Protein AF-I1VFF0-F1 (afdb_monomer)

Solvent-accessible surface area (backbone atoms only — not comparable to full-atom values): 6992 Å² total; per-residue (Å²): 116,76,60,43,77,48,60,53,28,98,89,36,75,82,43,70,67,54,52,56,51,46,51,52,49,50,47,28,50,76,70,70,64,39,69,47,74,43,74,90,77,73,43,77,48,66,76,64,97,78,71,46,49,68,30,39,25,34,33,35,87,91,39,68,29,81,90,43,66,56,100,83,40,58,34,55,25,26,58,53,48,44,47,56,52,42,72,72,34,32,65,59,33,31,73,75,73,32,90,94,43,57,76,44,73,46,88,46,91,73,88,49,86,89,78,111

Secondary structure (DSSP, 8-state):
--EEEEESSTTS---HHHHHHHHHHHHHHHTT--EEEETTTTEEE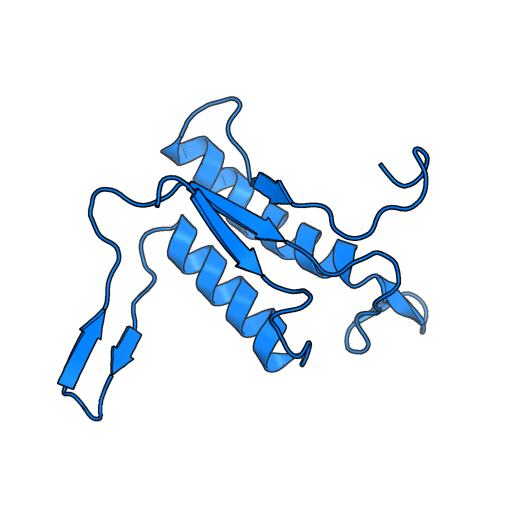E--SS-PEEEEEPPPTT-EEEEEEETTEEEEHHHHHHHHHHHHHHHHHHHHH-TT---EE------STT--

Organism: NCBI:txid349368

InterPro domains:
  IPR001465 Malate synthase, TIM barrel domain [PF01274] (53-116)
  IPR006252 Malate synthase A [PTHR42902] (1-116)
  IPR011076 Malate synthase superfamily [SSF51645] (1-116)
  IPR046363 Malate synthase, N-terminal and TIM-barrel domains [G3DSA:3.20.20.360] (1-116)

Mean predicted aligned error: 2.88 Å

Nearest PDB structures (foldseek):
  3cux-assembly1_A  TM=9.770E-01  e=4.104E-13  Bacillus anthracis
  3cv2-assembly1_A  TM=9.811E-01  e=1.922E-12  Escherichia coli
  6q1i-assembly1_A  TM=3.348E-01  e=6.753E-01  Clostridium longisporum
  7bxb-assembly1_B  TM=3.667E-01  e=3.382E+00  Collinsella aerofaciens

Structure (mmCIF, N/CA/C/O backbone):
data_AF-I1VFF0-F1
#
_entry.id   AF-I1VFF0-F1
#
loop_
_atom_site.group_PDB
_atom_site.id
_atom_site.type_symbol
_atom_site.label_atom_id
_atom_site.label_alt_id
_atom_site.label_comp_id
_atom_site.label_asym_id
_atom_site.label_entity_id
_atom_site.label_seq_id
_atom_site.pdbx_PDB_ins_code
_atom_site.Cartn_x
_atom_site.Cartn_y
_atom_site.Cartn_z
_atom_site.occupancy
_atom_site.B_iso_or_equiv
_atom_site.auth_seq_id
_atom_site.auth_comp_id
_atom_site.auth_asym_id
_atom_site.auth_atom_id
_atom_site.pdbx_PDB_model_num
ATOM 1 N N . ALA A 1 1 ? -7.340 14.736 9.958 1.00 80.69 1 ALA A N 1
ATOM 2 C CA . ALA A 1 1 ? -7.560 14.958 8.512 1.00 80.69 1 ALA A CA 1
ATOM 3 C C . ALA A 1 1 ? -8.841 14.251 8.079 1.00 80.69 1 ALA A C 1
ATOM 5 O O . ALA A 1 1 ? -9.284 13.360 8.795 1.00 80.69 1 ALA A O 1
ATOM 6 N N . LYS A 1 2 ? -9.450 14.638 6.951 1.00 91.44 2 LYS A N 1
ATOM 7 C CA . LYS A 1 2 ? -10.578 13.882 6.369 1.00 91.44 2 LYS A CA 1
ATOM 8 C C . LYS A 1 2 ? -10.110 12.640 5.608 1.00 91.44 2 LYS A C 1
ATOM 10 O O . LYS A 1 2 ? -10.846 11.667 5.507 1.00 91.44 2 LYS A O 1
ATOM 15 N N . VAL A 1 3 ? -8.890 12.700 5.090 1.00 93.31 3 VAL A N 1
ATOM 16 C CA . VAL A 1 3 ? -8.342 11.775 4.103 1.00 93.31 3 VAL A CA 1
ATOM 17 C C . VAL A 1 3 ? -6.847 11.573 4.435 1.00 93.31 3 VAL A C 1
ATOM 19 O O . VAL A 1 3 ? -6.202 12.520 4.894 1.00 93.31 3 VAL A O 1
ATOM 22 N N . PHE A 1 4 ? -6.323 10.350 4.304 1.00 96.25 4 PHE A N 1
ATOM 23 C CA . PHE A 1 4 ? -4.923 9.978 4.571 1.00 96.25 4 PHE A CA 1
ATOM 24 C C . PHE A 1 4 ? -4.318 9.221 3.384 1.00 96.25 4 PHE A C 1
ATOM 26 O O . PHE A 1 4 ? -4.812 8.154 3.021 1.00 96.25 4 PHE A O 1
ATOM 33 N N . MET A 1 5 ? -3.268 9.796 2.785 1.00 97.31 5 MET A N 1
ATOM 34 C CA . MET A 1 5 ? -2.579 9.207 1.639 1.00 97.31 5 MET A CA 1
ATOM 35 C C . MET A 1 5 ? -1.483 8.292 2.158 1.00 97.31 5 MET A C 1
ATOM 37 O O . MET A 1 5 ? -0.489 8.775 2.701 1.00 97.31 5 MET A O 1
ATOM 41 N N . ALA A 1 6 ? -1.662 6.988 2.001 1.00 98.00 6 ALA A N 1
ATOM 42 C CA . ALA A 1 6 ? -0.564 6.057 2.181 1.00 98.00 6 ALA A CA 1
ATOM 43 C C . ALA A 1 6 ? 0.293 6.052 0.919 1.00 98.00 6 ALA A C 1
ATOM 45 O O . ALA A 1 6 ? -0.230 5.915 -0.186 1.00 98.00 6 ALA A O 1
ATOM 46 N N . ASP A 1 7 ? 1.596 6.228 1.090 1.00 98.50 7 ASP A N 1
ATOM 47 C CA . ASP A 1 7 ? 2.486 6.557 -0.010 1.00 98.50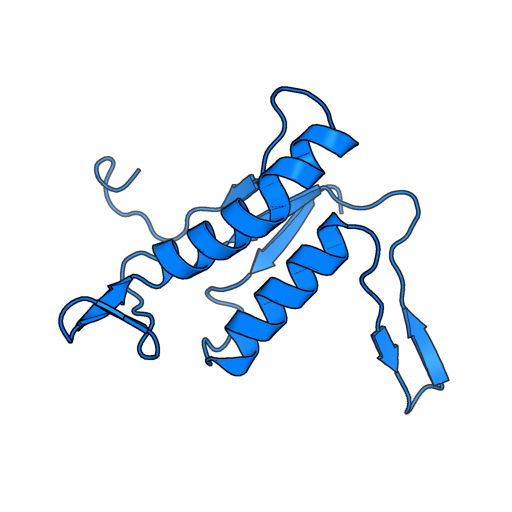 7 ASP A CA 1
ATOM 48 C C . ASP A 1 7 ? 3.530 5.466 -0.246 1.00 98.50 7 ASP A C 1
ATOM 50 O O . ASP A 1 7 ? 4.349 5.188 0.631 1.00 98.50 7 ASP A O 1
ATOM 54 N N . PHE A 1 8 ? 3.497 4.867 -1.435 1.00 98.62 8 PHE A N 1
ATOM 55 C CA . PHE A 1 8 ? 4.544 3.975 -1.938 1.00 98.62 8 PHE A CA 1
ATOM 56 C C . PHE A 1 8 ? 5.528 4.693 -2.872 1.00 98.62 8 PHE A C 1
ATOM 58 O O . PHE A 1 8 ? 6.402 4.051 -3.450 1.00 98.62 8 PHE A O 1
ATOM 65 N N . GLU A 1 9 ? 5.385 6.009 -3.027 1.00 98.06 9 GLU A N 1
ATOM 66 C CA . GLU A 1 9 ? 6.062 6.807 -4.041 1.00 98.06 9 GLU A CA 1
ATOM 67 C C . GLU A 1 9 ? 7.076 7.784 -3.412 1.00 98.06 9 GLU A C 1
ATOM 69 O O . GLU A 1 9 ? 7.965 7.325 -2.701 1.00 98.06 9 GLU A O 1
ATOM 74 N N . ASP A 1 10 ? 6.998 9.102 -3.644 1.00 97.31 10 ASP A N 1
ATOM 75 C CA . ASP A 1 10 ? 8.072 10.046 -3.281 1.00 97.31 10 ASP A CA 1
ATOM 76 C C . ASP A 1 10 ? 8.467 10.052 -1.787 1.00 97.31 10 ASP A C 1
ATOM 78 O O . ASP A 1 10 ? 9.601 10.404 -1.461 1.00 97.31 10 ASP A O 1
ATOM 82 N N . ALA A 1 11 ? 7.570 9.695 -0.857 1.00 96.69 11 ALA A N 1
ATOM 83 C CA . ALA A 1 11 ? 7.885 9.657 0.576 1.00 96.69 11 ALA A CA 1
ATOM 84 C C . ALA A 1 11 ? 8.422 8.297 1.064 1.00 96.69 11 ALA A C 1
ATOM 86 O O . ALA A 1 11 ? 8.667 8.137 2.265 1.00 96.69 11 ALA A O 1
ATOM 87 N N . LEU A 1 12 ? 8.610 7.320 0.171 1.00 97.56 12 LEU A N 1
ATOM 88 C CA . LEU A 1 12 ? 9.068 5.976 0.508 1.00 97.56 12 LEU A CA 1
ATOM 89 C C . LEU A 1 12 ? 10.323 5.604 -0.288 1.00 97.56 12 LEU A C 1
ATOM 91 O O . LEU A 1 12 ? 10.352 5.661 -1.510 1.00 97.56 12 LEU A O 1
ATOM 95 N N . SER A 1 13 ? 11.358 5.111 0.400 1.00 97.62 13 SER A N 1
ATOM 96 C CA . SER A 1 13 ? 12.422 4.372 -0.290 1.00 97.62 13 SER A CA 1
ATOM 97 C C . SER A 1 13 ? 11.883 2.989 -0.694 1.00 97.62 13 SER A C 1
ATOM 99 O O . SER A 1 13 ? 11.520 2.221 0.210 1.00 97.62 13 SER A O 1
ATOM 101 N N . PRO A 1 14 ? 11.830 2.6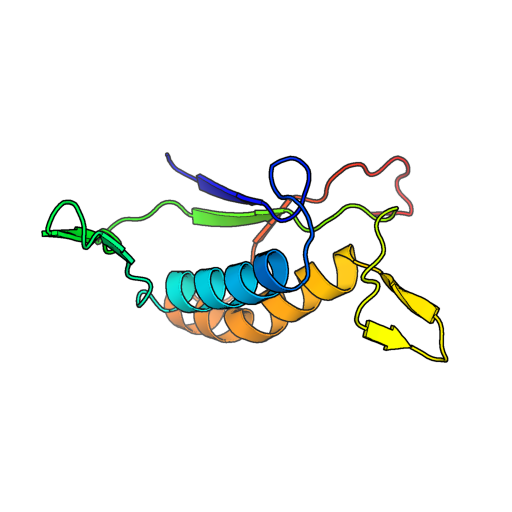46 -1.999 1.00 96.81 14 PRO A N 1
ATOM 102 C CA . PRO A 1 14 ? 11.110 1.477 -2.508 1.00 96.81 14 PRO A CA 1
ATOM 103 C C . PRO A 1 14 ? 11.932 0.187 -2.369 1.00 96.81 14 PRO A C 1
ATOM 105 O O . PRO A 1 14 ? 12.174 -0.540 -3.329 1.00 96.81 14 PRO A O 1
ATOM 108 N N . THR A 1 15 ? 12.400 -0.100 -1.156 1.00 98.38 15 THR A N 1
ATOM 109 C CA . THR A 1 15 ? 12.985 -1.404 -0.837 1.00 98.38 15 THR A CA 1
ATOM 110 C C . THR A 1 15 ? 11.880 -2.454 -0.751 1.00 98.38 15 THR A C 1
ATOM 112 O O . THR A 1 15 ? 10.755 -2.143 -0.352 1.00 98.38 15 THR A O 1
ATOM 115 N N . TRP A 1 16 ? 12.207 -3.713 -1.062 1.00 98.12 16 TRP A N 1
ATOM 116 C CA . TRP A 1 16 ? 11.257 -4.828 -0.967 1.00 98.12 16 TRP A CA 1
ATOM 117 C C . TRP A 1 16 ? 10.555 -4.884 0.394 1.00 98.12 16 TRP A C 1
ATOM 119 O O . TRP A 1 16 ? 9.331 -4.944 0.475 1.00 98.12 16 TRP A O 1
ATOM 129 N N . GLU A 1 17 ? 11.339 -4.787 1.469 1.00 98.50 17 GLU A N 1
ATOM 130 C CA . GLU A 1 17 ? 10.842 -4.810 2.845 1.00 98.50 17 GLU A CA 1
ATOM 131 C C . GLU A 1 17 ? 9.855 -3.671 3.114 1.00 98.50 17 GLU A C 1
ATOM 133 O O . GLU A 1 17 ? 8.796 -3.889 3.699 1.00 98.50 17 GLU A O 1
ATOM 138 N N . ASN A 1 18 ? 10.165 -2.450 2.671 1.00 98.44 18 ASN A N 1
ATOM 139 C CA . ASN A 1 18 ? 9.279 -1.310 2.880 1.00 98.44 18 ASN A CA 1
ATOM 140 C C . ASN A 1 18 ? 7.958 -1.468 2.125 1.00 98.44 18 ASN A C 1
ATOM 142 O O . ASN A 1 18 ? 6.899 -1.199 2.695 1.00 98.44 18 ASN A O 1
ATOM 146 N N . LEU A 1 19 ? 8.019 -1.925 0.874 1.00 98.56 19 LEU A N 1
ATOM 147 C CA . LEU A 1 19 ? 6.846 -2.127 0.029 1.00 98.56 19 LEU A CA 1
ATOM 148 C C . LEU A 1 19 ? 5.952 -3.232 0.602 1.00 98.56 19 LEU A C 1
ATOM 150 O O . LEU A 1 19 ? 4.775 -2.996 0.871 1.00 98.56 19 LEU A O 1
ATOM 154 N N . MET A 1 20 ? 6.513 -4.412 0.879 1.00 98.62 20 MET A N 1
ATOM 155 C CA . MET A 1 20 ? 5.743 -5.546 1.398 1.00 98.62 20 MET A CA 1
ATOM 156 C C . MET A 1 20 ? 5.188 -5.274 2.793 1.00 98.62 20 MET A C 1
ATOM 158 O O . MET A 1 20 ? 4.007 -5.519 3.047 1.00 98.62 20 MET A O 1
ATOM 162 N N . ARG A 1 21 ? 5.988 -4.695 3.696 1.00 98.56 21 ARG A N 1
ATOM 163 C CA . ARG A 1 21 ? 5.494 -4.304 5.021 1.00 98.56 21 ARG A CA 1
ATOM 164 C C . ARG A 1 21 ? 4.426 -3.221 4.920 1.00 98.56 21 ARG A C 1
ATOM 166 O O . ARG A 1 21 ? 3.466 -3.250 5.682 1.00 98.56 21 ARG A O 1
ATOM 173 N N . GLY A 1 22 ? 4.553 -2.290 3.978 1.00 98.56 22 GLY A N 1
ATOM 174 C CA . GLY A 1 22 ? 3.515 -1.305 3.700 1.00 98.56 22 GLY A CA 1
ATOM 175 C C . GLY A 1 22 ? 2.204 -1.963 3.268 1.00 98.56 22 GLY A C 1
ATOM 176 O O . GLY A 1 22 ? 1.162 -1.632 3.824 1.00 98.56 22 GLY A O 1
ATOM 177 N N . GLN A 1 23 ? 2.240 -2.954 2.375 1.00 98.69 23 GLN A N 1
ATOM 178 C CA . GLN A 1 23 ? 1.040 -3.700 1.969 1.00 98.69 23 GLN A CA 1
ATOM 179 C C . GLN A 1 23 ? 0.381 -4.431 3.150 1.00 98.69 23 GLN A C 1
ATOM 181 O O . GLN A 1 23 ? -0.838 -4.358 3.317 1.00 98.69 23 GLN A O 1
ATOM 186 N N . VAL A 1 24 ? 1.174 -5.067 4.022 1.00 98.69 24 VAL A N 1
ATOM 187 C CA . VAL A 1 24 ? 0.674 -5.688 5.265 1.00 98.69 24 VAL A CA 1
ATOM 188 C C . VAL A 1 24 ? 0.028 -4.646 6.179 1.00 98.69 24 VAL A C 1
ATOM 190 O O . VAL A 1 24 ? -1.109 -4.829 6.608 1.00 98.69 24 VAL A O 1
ATOM 193 N N . ASN A 1 25 ? 0.700 -3.515 6.406 1.00 98.62 25 ASN A N 1
ATOM 194 C CA . ASN A 1 25 ? 0.166 -2.425 7.219 1.00 98.62 25 ASN A CA 1
ATOM 195 C C . ASN A 1 25 ? -1.173 -1.917 6.670 1.00 98.62 25 ASN A C 1
ATOM 197 O O . ASN A 1 25 ? -2.104 -1.684 7.435 1.00 98.62 25 ASN A O 1
ATOM 201 N N . LEU A 1 26 ? -1.297 -1.750 5.351 1.00 98.19 26 LEU A N 1
ATOM 202 C CA . LEU A 1 26 ? -2.536 -1.277 4.736 1.00 98.19 26 LEU A CA 1
ATOM 203 C C . LEU A 1 26 ? -3.665 -2.291 4.855 1.00 98.19 26 LEU A C 1
ATOM 205 O O . LEU A 1 26 ? -4.787 -1.898 5.168 1.00 98.19 26 LEU A O 1
ATOM 209 N N . LYS A 1 27 ? -3.367 -3.579 4.676 1.00 97.88 27 LYS A N 1
ATOM 210 C CA . LYS A 1 27 ? -4.333 -4.654 4.904 1.00 97.88 27 LYS A CA 1
ATOM 211 C C .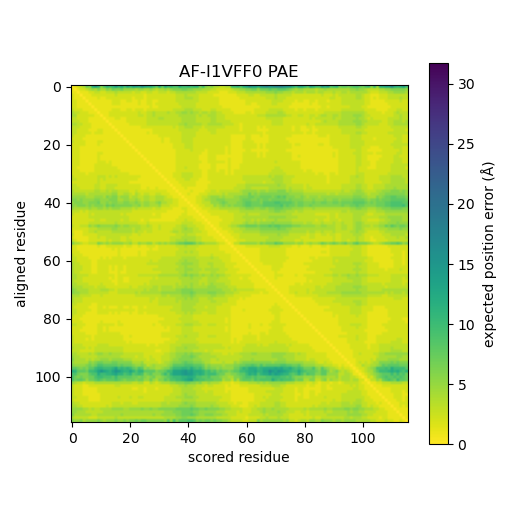 LYS A 1 27 ? -4.854 -4.634 6.340 1.00 97.88 27 LYS A C 1
ATOM 213 O O . LYS A 1 27 ? -6.062 -4.669 6.565 1.00 97.88 27 LYS A O 1
ATOM 218 N N . ASP A 1 28 ? -3.958 -4.516 7.313 1.00 98.12 28 ASP A N 1
ATOM 219 C CA . ASP A 1 28 ? -4.338 -4.443 8.722 1.00 98.12 28 ASP A CA 1
ATOM 220 C C . ASP A 1 28 ? -5.100 -3.149 9.044 1.00 98.12 28 ASP A C 1
ATOM 222 O O . ASP A 1 28 ? -6.023 -3.155 9.858 1.00 98.12 28 ASP A O 1
ATOM 226 N N . ALA A 1 29 ? -4.761 -2.032 8.397 1.00 96.94 29 ALA A N 1
ATOM 227 C CA . ALA A 1 29 ? -5.466 -0.767 8.578 1.00 96.94 29 ALA A CA 1
ATOM 228 C C . ALA A 1 29 ? -6.905 -0.839 8.052 1.00 96.94 29 ALA A C 1
ATOM 230 O O . ALA A 1 29 ? -7.825 -0.400 8.740 1.00 96.94 29 ALA A O 1
ATOM 231 N N . VAL A 1 30 ? -7.109 -1.431 6.871 1.00 95.44 30 VAL A N 1
ATOM 232 C CA . VAL A 1 30 ? -8.440 -1.635 6.277 1.00 95.44 30 VAL A CA 1
ATOM 233 C C . VAL A 1 30 ? -9.276 -2.608 7.110 1.00 95.44 30 VAL A C 1
ATOM 235 O O . VAL A 1 30 ? -10.467 -2.378 7.303 1.00 95.44 30 VAL A O 1
ATOM 238 N N . ASN A 1 31 ? -8.656 -3.647 7.675 1.00 95.44 31 ASN A N 1
ATOM 239 C CA . ASN A 1 31 ? -9.329 -4.585 8.578 1.00 95.44 31 ASN A CA 1
ATOM 240 C C . ASN A 1 31 ? -9.594 -4.013 9.982 1.00 95.44 31 ASN A C 1
ATOM 242 O O . ASN A 1 31 ? -10.235 -4.670 10.800 1.00 95.44 31 ASN A O 1
ATOM 246 N N . GLY A 1 32 ? -9.098 -2.812 10.291 1.00 95.19 32 GLY A N 1
ATOM 247 C CA . GLY A 1 32 ? -9.237 -2.203 11.614 1.00 95.19 32 GLY A CA 1
ATOM 248 C C . GLY A 1 32 ? -8.323 -2.812 12.688 1.00 95.19 32 GLY A C 1
ATOM 249 O O . GLY A 1 32 ? -8.510 -2.546 13.874 1.00 95.19 32 GLY A O 1
ATOM 250 N N . THR A 1 33 ? -7.342 -3.629 12.300 1.00 97.19 33 THR A N 1
ATOM 251 C CA . THR A 1 33 ? -6.496 -4.426 13.201 1.00 97.19 33 THR A CA 1
ATOM 252 C C . THR A 1 33 ? -5.070 -3.903 13.343 1.00 97.19 33 THR A C 1
ATOM 254 O O . THR A 1 33 ? -4.327 -4.424 14.177 1.00 97.19 33 THR A O 1
ATOM 257 N N . ILE A 1 34 ? -4.666 -2.881 12.578 1.00 98.12 34 ILE A N 1
ATOM 258 C CA . ILE A 1 34 ? -3.308 -2.330 12.670 1.00 98.12 34 ILE A CA 1
ATOM 259 C C . ILE A 1 34 ? -3.030 -1.783 14.075 1.00 98.12 34 ILE A C 1
ATOM 261 O O . ILE A 1 34 ? -3.794 -0.991 14.639 1.00 98.12 34 ILE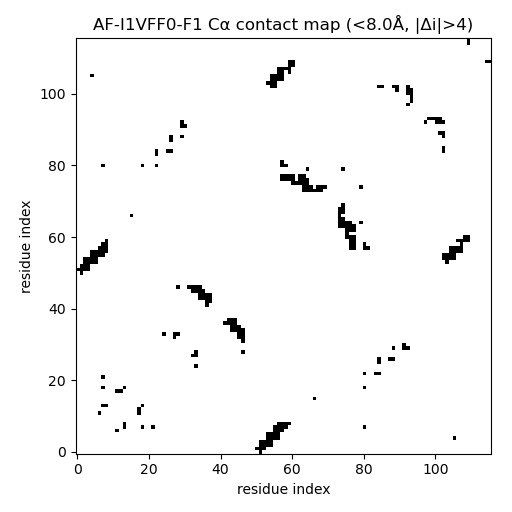 A O 1
ATOM 265 N N . THR A 1 35 ? -1.900 -2.194 14.643 1.00 98.12 35 THR A N 1
ATOM 266 C CA . THR A 1 35 ? -1.406 -1.683 15.921 1.00 98.12 35 THR A CA 1
ATOM 267 C C . THR A 1 35 ? 0.101 -1.484 15.864 1.00 98.12 35 THR A C 1
ATOM 269 O O . THR A 1 35 ? 0.798 -2.136 15.090 1.00 98.12 35 THR A O 1
ATOM 272 N N . PHE A 1 36 ? 0.619 -0.581 16.693 1.00 98.06 36 PHE A N 1
ATOM 273 C CA . PHE A 1 36 ? 2.057 -0.376 16.841 1.00 98.06 36 PHE A CA 1
ATOM 274 C C . PHE A 1 36 ? 2.428 -0.287 18.317 1.00 98.06 36 PHE A C 1
ATOM 276 O O . PHE A 1 36 ? 1.849 0.505 19.063 1.00 98.06 36 PHE A O 1
ATOM 283 N N . GLN A 1 37 ? 3.402 -1.092 18.740 1.00 97.56 37 GLN A N 1
ATOM 284 C CA . GLN A 1 37 ? 3.939 -1.060 20.095 1.00 97.56 37 GLN A CA 1
ATOM 285 C C . GLN A 1 37 ? 5.295 -0.355 20.107 1.00 97.56 37 GLN A C 1
ATOM 287 O O . GLN A 1 37 ? 6.304 -0.894 19.653 1.00 97.56 37 GLN A O 1
ATOM 292 N N . ASP A 1 38 ? 5.327 0.827 20.710 1.00 97.12 38 ASP A N 1
ATOM 293 C CA . ASP A 1 38 ? 6.562 1.526 21.030 1.00 97.12 38 ASP A CA 1
ATOM 294 C C . ASP A 1 38 ? 7.100 0.994 22.363 1.00 97.12 38 ASP A C 1
ATOM 296 O O . ASP A 1 38 ? 6.660 1.399 23.443 1.00 97.12 38 ASP A O 1
ATOM 300 N N . LYS A 1 39 ? 8.051 0.058 22.281 1.00 96.31 39 LYS A N 1
ATOM 301 C CA . LYS A 1 39 ? 8.685 -0.550 23.460 1.00 96.31 39 LYS A CA 1
ATOM 302 C C . LYS A 1 39 ? 9.489 0.458 24.281 1.00 96.31 39 LYS A C 1
ATOM 304 O O . LYS A 1 39 ? 9.516 0.341 25.500 1.00 96.31 39 LYS A O 1
ATOM 309 N N . ALA A 1 40 ? 10.109 1.450 23.641 1.00 96.94 40 ALA A N 1
ATOM 310 C CA . ALA A 1 40 ? 10.949 2.428 24.328 1.00 96.94 40 ALA A CA 1
ATOM 311 C C . ALA A 1 40 ? 10.115 3.366 25.209 1.00 96.94 40 ALA A C 1
ATOM 313 O O . ALA A 1 40 ? 10.529 3.726 26.307 1.00 96.94 40 ALA A O 1
ATOM 314 N N . ARG A 1 41 ? 8.917 3.735 24.743 1.00 97.06 41 ARG A N 1
ATOM 315 C CA . ARG A 1 41 ? 7.980 4.588 25.493 1.00 97.06 41 ARG A CA 1
ATOM 316 C C . ARG A 1 41 ? 6.917 3.805 26.263 1.00 97.06 41 ARG A C 1
ATOM 318 O O . ARG A 1 41 ? 6.094 4.423 26.933 1.00 97.06 41 ARG A O 1
ATOM 325 N N . ASN A 1 42 ? 6.914 2.477 26.143 1.00 96.69 42 ASN A N 1
ATOM 326 C CA . ASN A 1 42 ? 5.875 1.576 26.641 1.00 96.69 42 ASN A CA 1
ATOM 327 C C . ASN A 1 42 ? 4.453 2.030 26.247 1.00 96.69 42 ASN A C 1
ATOM 329 O O . ASN A 1 42 ? 3.551 2.116 27.081 1.00 96.69 42 ASN A O 1
ATOM 333 N N . ARG A 1 43 ? 4.261 2.383 24.968 1.00 97.81 43 ARG A N 1
ATOM 334 C CA . ARG A 1 43 ? 2.975 2.854 24.423 1.00 97.81 43 ARG A CA 1
ATOM 335 C C . ARG A 1 43 ? 2.466 1.931 23.326 1.00 97.81 43 ARG A C 1
ATOM 337 O O . ARG A 1 43 ? 3.247 1.408 22.537 1.00 97.81 43 ARG A O 1
ATOM 344 N N . VAL A 1 44 ? 1.145 1.782 23.252 1.00 97.81 44 VAL A N 1
ATOM 345 C CA . VAL A 1 44 ? 0.461 1.050 22.180 1.00 97.81 44 VAL A CA 1
ATOM 346 C C . VAL A 1 44 ? -0.432 2.016 21.415 1.00 97.81 44 VAL A C 1
ATOM 348 O O . VAL A 1 44 ? -1.259 2.705 22.007 1.00 97.81 44 VAL A O 1
ATOM 351 N N . TYR A 1 45 ? -0.266 2.044 20.099 1.00 98.00 45 TYR A N 1
ATOM 352 C CA . TYR A 1 45 ? -1.050 2.844 19.168 1.00 98.00 45 TYR A CA 1
ATOM 353 C C . TYR A 1 45 ? -2.024 1.938 18.419 1.00 98.00 45 TYR A C 1
ATOM 355 O O . TYR A 1 45 ? -1.648 0.855 17.967 1.00 98.00 45 TYR A O 1
ATOM 363 N N . LYS A 1 46 ? -3.273 2.387 18.306 1.00 98.12 46 LYS A N 1
ATOM 364 C CA . LYS A 1 46 ? -4.365 1.716 17.592 1.00 98.12 46 LYS A CA 1
ATOM 365 C C . LYS A 1 46 ? -5.183 2.758 16.835 1.00 98.12 46 LYS A C 1
ATOM 367 O O . LYS A 1 46 ? -5.052 3.955 17.099 1.00 98.12 46 LYS A O 1
ATOM 372 N N . LEU A 1 47 ? -6.024 2.305 15.913 1.00 97.31 47 LEU A N 1
ATOM 373 C CA . LEU A 1 47 ? -6.967 3.182 15.227 1.00 97.31 47 LEU A CA 1
ATOM 374 C C . LEU A 1 47 ? -8.027 3.723 16.198 1.00 97.31 47 LEU A C 1
ATOM 376 O O . LEU A 1 47 ? -8.453 3.036 17.126 1.00 97.31 47 LEU A O 1
ATOM 380 N N . ASN A 1 48 ? -8.451 4.963 15.959 1.00 96.25 48 ASN A N 1
ATOM 381 C CA . ASN A 1 48 ? -9.618 5.547 16.617 1.00 96.25 48 ASN A CA 1
ATOM 382 C C . ASN A 1 48 ? -10.909 4.957 16.028 1.00 96.25 48 ASN A C 1
ATOM 384 O O . ASN A 1 48 ? -10.893 4.395 14.937 1.00 96.25 48 ASN A O 1
ATOM 388 N N . GLU A 1 49 ? -12.048 5.182 16.684 1.00 92.19 49 GLU A N 1
ATOM 389 C CA . GLU A 1 49 ? -13.363 4.790 16.144 1.00 92.19 49 GLU A CA 1
ATOM 390 C C . GLU A 1 49 ? -13.686 5.488 14.815 1.00 92.19 49 GLU A C 1
ATOM 392 O O . GLU A 1 49 ? -14.247 4.892 13.900 1.00 92.19 49 GLU A O 1
ATOM 397 N N . LYS A 1 50 ? -13.324 6.772 14.705 1.00 92.25 50 LYS A N 1
ATOM 398 C CA . LYS A 1 50 ? -13.471 7.566 13.482 1.00 92.25 50 LYS A CA 1
ATOM 399 C C . LYS A 1 50 ? -12.098 7.841 12.892 1.00 92.25 50 LYS A C 1
ATOM 401 O O . LYS A 1 50 ? -11.286 8.543 13.500 1.00 92.25 50 LYS A O 1
ATOM 406 N N . ILE A 1 51 ? -11.866 7.319 11.694 1.00 94.00 51 ILE A N 1
ATOM 407 C CA . ILE A 1 51 ? -10.608 7.453 10.958 1.00 94.00 51 ILE A CA 1
ATOM 408 C C . ILE A 1 51 ? -10.790 8.279 9.685 1.00 94.00 51 ILE A C 1
ATOM 410 O O . ILE A 1 51 ? -11.906 8.519 9.224 1.00 94.00 51 ILE A O 1
ATOM 414 N N . ALA A 1 52 ? -9.673 8.752 9.138 1.00 94.00 52 ALA A N 1
ATOM 415 C CA . ALA A 1 52 ? -9.648 9.367 7.819 1.00 94.00 52 ALA A CA 1
ATOM 416 C C . ALA A 1 52 ? -9.887 8.307 6.732 1.00 94.00 52 ALA A C 1
ATOM 418 O O . ALA A 1 52 ? -9.524 7.146 6.913 1.00 94.00 52 ALA A O 1
ATOM 419 N N . VAL A 1 53 ? -10.441 8.716 5.589 1.00 91.19 53 VAL A N 1
ATOM 420 C CA . VAL A 1 53 ? -10.532 7.836 4.415 1.00 91.19 53 VAL A CA 1
ATOM 421 C C . VAL A 1 53 ? -9.124 7.550 3.895 1.00 91.19 53 VAL A C 1
ATOM 423 O O . VAL A 1 53 ? -8.337 8.477 3.698 1.00 91.19 53 VAL A O 1
ATOM 426 N N . LEU A 1 54 ? -8.814 6.273 3.689 1.00 93.38 54 LEU A N 1
ATOM 427 C CA . LEU A 1 54 ? -7.532 5.812 3.167 1.00 93.38 54 LEU A CA 1
ATOM 428 C C . LEU A 1 54 ? -7.549 5.806 1.635 1.00 93.38 54 LEU A C 1
ATOM 430 O O . LEU A 1 54 ? -8.495 5.318 1.023 1.00 93.38 54 LEU A O 1
ATOM 434 N N . PHE A 1 55 ? -6.479 6.310 1.034 1.00 93.25 55 PHE A N 1
ATOM 435 C CA . PHE A 1 55 ? -6.198 6.219 -0.394 1.00 93.25 55 PHE A CA 1
ATOM 436 C C . PHE A 1 55 ? -4.706 5.95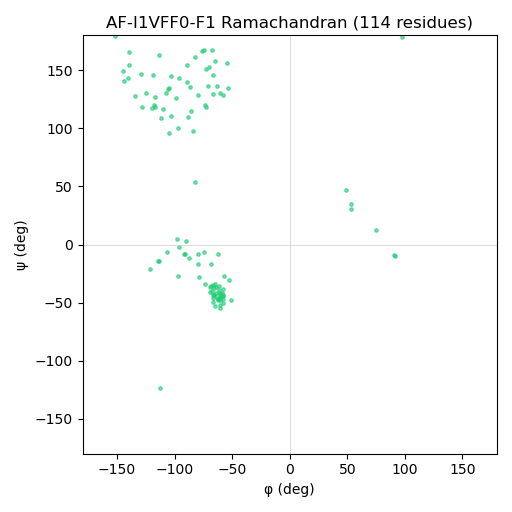9 -0.572 1.00 93.25 55 PHE A C 1
ATOM 438 O O . PHE A 1 55 ? -3.886 6.448 0.209 1.00 93.25 55 PHE A O 1
ATOM 445 N N . VAL A 1 56 ? -4.362 5.143 -1.560 1.00 98.12 56 VAL A N 1
ATOM 446 C CA . VAL A 1 56 ? -2.993 4.674 -1.780 1.00 98.12 56 VAL A CA 1
ATOM 447 C C . VAL A 1 56 ? -2.408 5.360 -3.002 1.00 98.12 56 VAL A C 1
ATOM 449 O O . VAL A 1 56 ? -3.028 5.384 -4.065 1.00 98.12 56 VAL A O 1
ATOM 452 N N . ARG A 1 57 ? -1.206 5.913 -2.856 1.00 98.62 57 ARG A N 1
ATOM 453 C CA . ARG A 1 57 ? -0.399 6.401 -3.970 1.00 98.62 57 ARG A CA 1
ATOM 454 C C . ARG A 1 57 ? 0.610 5.315 -4.351 1.00 98.62 57 ARG A C 1
ATOM 456 O O . ARG A 1 57 ? 1.590 5.150 -3.623 1.00 98.62 57 ARG A O 1
ATOM 463 N N . PRO A 1 58 ? 0.361 4.529 -5.416 1.00 98.62 58 PRO A N 1
ATOM 464 C CA . PRO A 1 58 ? 1.351 3.586 -5.926 1.00 98.62 58 PRO A CA 1
ATOM 465 C C . PRO A 1 58 ? 2.542 4.343 -6.523 1.00 98.62 58 PRO A C 1
ATOM 467 O O . PRO A 1 58 ? 2.451 5.545 -6.774 1.00 98.62 58 PRO A O 1
ATOM 470 N N . ARG A 1 59 ? 3.641 3.639 -6.801 1.00 98.75 59 ARG A N 1
ATOM 471 C CA . ARG A 1 59 ? 4.732 4.165 -7.634 1.00 98.75 59 ARG A CA 1
ATOM 472 C C . ARG A 1 59 ? 4.221 4.645 -9.003 1.00 98.75 59 ARG A C 1
ATOM 474 O O . ARG A 1 59 ? 3.184 4.188 -9.476 1.00 98.75 59 ARG A O 1
ATOM 481 N N . GLY A 1 60 ? 4.948 5.557 -9.654 1.00 98.44 60 GLY A N 1
ATOM 482 C CA . GLY A 1 60 ? 4.657 5.985 -11.032 1.00 98.44 60 GLY A CA 1
ATOM 483 C C . GLY A 1 60 ? 5.082 4.960 -12.093 1.00 98.44 60 GLY A C 1
ATOM 484 O O . GLY A 1 60 ? 5.869 4.058 -11.810 1.00 98.44 60 GLY A O 1
ATOM 485 N N . TRP A 1 61 ? 4.604 5.132 -13.333 1.00 98.31 61 TRP A N 1
ATOM 486 C CA . TRP A 1 61 ? 4.861 4.223 -14.468 1.00 98.31 61 TRP A CA 1
ATOM 487 C C . TRP A 1 61 ? 6.345 3.928 -14.739 1.00 98.31 61 TRP A C 1
ATOM 489 O O . TRP A 1 61 ? 6.687 2.844 -15.200 1.00 98.31 61 TRP A O 1
ATOM 499 N N . HIS A 1 62 ? 7.228 4.878 -14.437 1.00 97.75 62 HIS A N 1
ATOM 500 C CA . HIS A 1 62 ? 8.664 4.798 -14.704 1.00 97.75 62 HIS A CA 1
ATOM 501 C C . HIS A 1 62 ? 9.453 3.949 -13.688 1.00 97.75 62 HIS A C 1
ATOM 503 O O . HIS A 1 62 ? 10.644 3.718 -13.896 1.00 97.75 62 HIS A O 1
ATOM 509 N N . LEU A 1 63 ? 8.839 3.506 -12.583 1.00 98.19 63 LEU A N 1
ATOM 510 C CA . LEU A 1 63 ? 9.528 2.746 -11.536 1.00 98.19 63 LEU A CA 1
ATOM 511 C C . LEU A 1 63 ? 9.289 1.232 -11.680 1.00 98.19 63 LEU A C 1
ATOM 513 O O . LEU A 1 63 ? 8.134 0.793 -11.670 1.00 98.19 63 LEU A O 1
ATOM 517 N N . PRO A 1 64 ? 10.352 0.410 -11.746 1.00 98.44 64 PRO A N 1
ATOM 518 C CA . PRO A 1 64 ? 10.221 -1.043 -11.762 1.00 98.44 64 PRO A CA 1
ATOM 519 C C . PRO A 1 64 ? 10.045 -1.630 -10.352 1.00 98.44 64 PRO A C 1
ATOM 521 O O . PRO A 1 64 ? 10.406 -1.024 -9.339 1.00 98.44 64 PRO A O 1
ATOM 524 N N . GLU A 1 65 ? 9.550 -2.864 -10.298 1.00 98.31 65 GLU A N 1
ATOM 525 C CA . GLU A 1 65 ? 9.679 -3.776 -9.165 1.00 98.31 65 GLU A CA 1
ATOM 526 C C . GLU A 1 65 ? 10.715 -4.853 -9.502 1.00 98.31 65 GLU A C 1
ATOM 528 O O . GLU A 1 65 ? 10.416 -5.853 -10.150 1.00 98.31 65 GLU A O 1
ATOM 533 N N . ALA A 1 66 ? 11.954 -4.641 -9.062 1.00 97.69 66 ALA A N 1
ATOM 534 C CA . ALA A 1 66 ? 13.083 -5.500 -9.419 1.00 97.69 66 ALA A CA 1
ATOM 535 C C . ALA A 1 66 ? 13.022 -6.914 -8.811 1.00 97.69 66 ALA A C 1
ATOM 537 O O . ALA A 1 66 ? 13.740 -7.799 -9.269 1.00 97.69 66 ALA A O 1
ATOM 538 N N . HIS A 1 67 ? 12.199 -7.140 -7.782 1.00 98.38 67 HIS A N 1
ATOM 539 C CA . HIS A 1 67 ? 12.143 -8.423 -7.072 1.00 98.38 67 HIS A CA 1
ATOM 540 C C . HIS A 1 67 ? 11.113 -9.399 -7.658 1.00 98.38 67 HIS A C 1
ATOM 542 O O . HIS A 1 67 ? 11.069 -10.558 -7.247 1.00 98.38 67 HIS A O 1
ATOM 548 N N . ILE A 1 68 ? 10.285 -8.948 -8.604 1.00 98.44 68 ILE A N 1
ATOM 549 C CA . ILE A 1 68 ? 9.306 -9.780 -9.306 1.00 98.44 68 ILE A CA 1
ATOM 550 C C . ILE A 1 68 ? 9.673 -9.768 -10.783 1.00 98.44 68 ILE A C 1
ATOM 552 O O . ILE A 1 68 ? 9.671 -8.710 -11.405 1.00 98.44 68 ILE A O 1
ATOM 556 N N . LEU A 1 69 ? 9.961 -10.945 -11.335 1.00 98.56 69 LEU A N 1
ATOM 557 C CA . LEU A 1 69 ? 10.277 -11.103 -12.751 1.00 98.56 69 LEU A CA 1
ATOM 558 C C . LEU A 1 69 ? 9.105 -11.746 -13.491 1.00 98.56 69 LEU A C 1
ATOM 560 O O . LEU A 1 69 ? 8.563 -12.757 -13.041 1.00 98.56 69 LEU A O 1
ATOM 564 N N . ILE A 1 70 ? 8.747 -11.177 -14.638 1.00 97.75 70 ILE A N 1
ATOM 565 C CA . ILE A 1 70 ? 7.782 -11.724 -15.593 1.00 97.75 70 ILE A CA 1
ATOM 566 C C . ILE A 1 70 ? 8.543 -11.912 -16.899 1.00 97.75 70 ILE A C 1
ATOM 568 O O . ILE A 1 70 ? 9.098 -10.958 -17.432 1.00 97.75 70 ILE A O 1
ATOM 572 N N . ASP A 1 71 ? 8.647 -13.158 -17.362 1.00 97.81 71 ASP A N 1
ATOM 573 C CA . ASP A 1 71 ? 9.445 -13.526 -18.541 1.00 97.81 71 ASP A CA 1
ATOM 574 C C . ASP A 1 71 ? 10.913 -13.047 -18.480 1.00 97.81 71 ASP A C 1
ATOM 576 O O . ASP A 1 71 ? 11.548 -12.786 -19.497 1.00 97.81 71 ASP A O 1
ATOM 580 N N . GLY A 1 72 ? 11.467 -12.961 -17.265 1.00 98.12 72 GLY A N 1
ATOM 581 C CA . GLY A 1 72 ? 12.844 -12.526 -17.005 1.00 98.12 72 GLY A CA 1
ATOM 582 C C . GLY A 1 72 ? 13.018 -11.022 -16.779 1.00 98.12 72 GLY A C 1
ATOM 583 O O . GLY A 1 72 ? 14.085 -10.618 -16.326 1.00 98.12 72 GLY A O 1
ATOM 584 N N . GLU A 1 73 ? 11.982 -10.213 -17.002 1.00 98.25 73 GLU A N 1
ATOM 585 C CA . GLU A 1 73 ? 12.034 -8.755 -16.856 1.00 98.25 73 GLU A CA 1
ATOM 586 C C . GLU A 1 73 ? 11.360 -8.277 -15.559 1.00 98.25 73 GLU A C 1
ATOM 588 O O . GLU A 1 73 ? 10.349 -8.858 -15.146 1.00 98.25 73 GLU A O 1
ATOM 593 N N . PRO A 1 74 ? 11.872 -7.216 -14.903 1.00 98.50 74 PRO A N 1
ATOM 594 C CA . PRO A 1 74 ? 11.219 -6.607 -13.749 1.00 98.50 74 PRO A CA 1
ATOM 595 C C . PRO A 1 74 ? 9.767 -6.213 -14.026 1.00 98.50 74 PRO A C 1
ATOM 597 O O . PRO A 1 74 ? 9.456 -5.571 -15.031 1.00 98.50 74 PRO A O 1
ATOM 600 N N . ALA A 1 75 ? 8.877 -6.534 -13.091 1.00 98.56 75 ALA A N 1
ATOM 601 C CA . ALA A 1 75 ? 7.487 -6.113 -13.159 1.00 98.56 75 ALA A CA 1
ATOM 602 C C . ALA A 1 75 ? 7.354 -4.581 -13.061 1.00 98.56 75 ALA A C 1
ATOM 604 O O . ALA A 1 75 ? 8.205 -3.883 -12.506 1.00 98.56 75 ALA A O 1
ATOM 605 N N . THR A 1 76 ? 6.243 -4.034 -13.554 1.00 98.38 76 THR A N 1
ATOM 606 C CA . THR A 1 76 ? 5.931 -2.606 -13.404 1.00 98.38 76 THR A CA 1
ATOM 607 C C . THR A 1 76 ? 5.518 -2.303 -11.962 1.00 98.38 76 THR A C 1
ATOM 609 O O . THR A 1 76 ? 4.517 -2.836 -11.478 1.00 98.38 76 THR A O 1
ATOM 612 N N . GLY A 1 77 ? 6.249 -1.420 -11.273 1.00 98.50 77 GLY A N 1
ATOM 613 C CA . GLY A 1 77 ? 6.062 -1.169 -9.840 1.00 98.50 77 GLY A CA 1
ATOM 614 C C . GLY A 1 77 ? 4.656 -0.693 -9.478 1.00 98.50 77 GLY A C 1
ATOM 615 O O . GLY A 1 77 ? 4.063 -1.192 -8.523 1.00 98.50 77 GLY A O 1
ATOM 616 N N . CYS A 1 78 ? 4.075 0.197 -10.287 1.00 98.44 78 CYS A N 1
ATOM 617 C CA . CYS A 1 78 ? 2.724 0.710 -10.055 1.00 98.44 78 CYS A CA 1
ATOM 618 C C . CYS A 1 78 ? 1.648 -0.390 -10.098 1.00 98.44 78 CYS A C 1
ATOM 620 O O . CYS A 1 78 ? 0.710 -0.358 -9.302 1.00 98.44 78 CYS A O 1
ATOM 622 N N . LEU A 1 79 ? 1.806 -1.392 -10.973 1.00 98.62 79 LEU A N 1
ATOM 623 C CA . LEU A 1 79 ? 0.875 -2.514 -11.107 1.00 98.62 79 LEU A CA 1
ATOM 624 C C . LEU A 1 79 ? 1.001 -3.491 -9.937 1.00 98.62 79 LEU A C 1
ATOM 626 O O . LEU A 1 79 ? -0.007 -4.043 -9.501 1.00 98.62 79 LEU A O 1
ATOM 630 N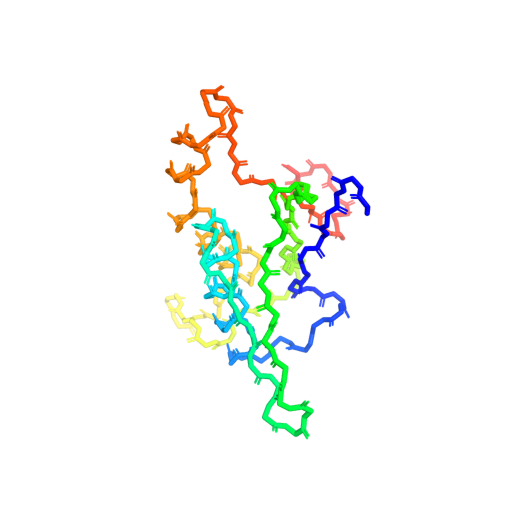 N . VAL A 1 80 ? 2.210 -3.670 -9.396 1.00 98.75 80 VAL A N 1
ATOM 631 C CA . VAL A 1 80 ? 2.431 -4.459 -8.176 1.00 98.75 80 VAL A CA 1
ATOM 632 C C . VAL A 1 80 ? 1.782 -3.769 -6.976 1.00 98.75 80 VAL A C 1
ATOM 634 O O . VAL A 1 80 ? 1.010 -4.397 -6.249 1.00 98.75 80 VAL A O 1
ATOM 637 N N . ASP A 1 81 ? 2.035 -2.470 -6.795 1.00 98.75 81 ASP A N 1
ATOM 638 C CA . ASP A 1 81 ? 1.496 -1.697 -5.673 1.00 98.75 81 ASP A CA 1
ATOM 639 C C . ASP A 1 81 ? -0.038 -1.646 -5.706 1.00 98.75 81 ASP A C 1
ATOM 641 O O . ASP A 1 81 ? -0.695 -1.914 -4.693 1.00 98.75 81 ASP A O 1
ATOM 645 N N . PHE A 1 82 ? -0.602 -1.339 -6.882 1.00 98.62 82 PHE A N 1
ATOM 646 C CA . PHE A 1 82 ? -2.040 -1.356 -7.134 1.00 98.62 82 PHE A CA 1
ATOM 647 C C . PHE A 1 82 ? -2.622 -2.750 -6.913 1.00 98.62 82 PHE A C 1
ATOM 649 O O . PHE A 1 82 ? -3.589 -2.897 -6.168 1.00 98.62 82 PHE A O 1
ATOM 656 N N . GLY A 1 83 ? -2.036 -3.768 -7.546 1.00 98.44 83 GLY A N 1
ATOM 657 C CA . GLY A 1 83 ? -2.569 -5.124 -7.573 1.00 98.44 83 GLY A CA 1
ATOM 658 C C . GLY A 1 83 ? -2.651 -5.734 -6.181 1.00 98.44 83 GLY A C 1
ATOM 659 O O . GLY A 1 83 ? -3.705 -6.241 -5.803 1.00 98.44 83 GLY A O 1
ATOM 660 N N . LEU A 1 84 ? -1.581 -5.622 -5.388 1.00 98.56 84 LEU A N 1
ATOM 661 C CA . LEU A 1 84 ? -1.559 -6.128 -4.015 1.00 98.56 84 LEU A CA 1
ATOM 662 C C . LEU A 1 84 ? -2.580 -5.407 -3.129 1.00 98.56 84 LEU A C 1
ATOM 664 O O . LEU A 1 84 ? -3.349 -6.065 -2.421 1.00 98.56 84 LEU A O 1
ATOM 668 N N . TYR A 1 85 ? -2.641 -4.073 -3.195 1.00 98.50 85 TYR A N 1
ATOM 669 C CA . TYR A 1 85 ? -3.587 -3.318 -2.378 1.00 98.50 85 TYR A CA 1
ATOM 670 C C . TYR A 1 85 ? -5.033 -3.602 -2.791 1.00 98.50 85 TYR A C 1
ATOM 672 O O . TYR A 1 85 ? -5.873 -3.872 -1.933 1.00 98.50 85 TYR A O 1
ATOM 680 N N . PHE A 1 86 ? -5.332 -3.601 -4.090 1.00 97.75 86 PHE A N 1
ATOM 681 C CA . PHE A 1 86 ? -6.667 -3.897 -4.593 1.00 97.75 86 PHE A CA 1
ATOM 682 C C . PHE A 1 86 ? -7.110 -5.305 -4.187 1.00 97.75 86 PHE A C 1
ATOM 684 O O . PHE A 1 86 ? -8.142 -5.465 -3.532 1.00 97.75 86 PHE A O 1
ATOM 691 N N . TYR A 1 87 ? -6.297 -6.313 -4.514 1.00 97.94 87 TYR A N 1
ATOM 692 C CA . TYR A 1 87 ? -6.615 -7.721 -4.295 1.00 97.94 87 TYR A CA 1
ATOM 693 C C . TYR A 1 87 ? -6.902 -8.031 -2.824 1.00 97.94 87 TYR A C 1
ATOM 695 O O . TYR A 1 87 ? -7.879 -8.706 -2.511 1.00 97.94 87 TYR A O 1
ATOM 703 N N . HIS A 1 88 ? -6.086 -7.512 -1.905 1.00 97.69 88 HIS A N 1
ATOM 704 C CA . HIS A 1 88 ? -6.228 -7.835 -0.487 1.00 97.69 88 HIS A CA 1
ATOM 705 C C . HIS A 1 88 ? -7.330 -7.064 0.243 1.00 97.69 88 HIS A C 1
ATOM 707 O O . HIS A 1 88 ? -7.701 -7.480 1.340 1.00 97.69 88 HIS A O 1
ATOM 713 N N . ASN A 1 89 ? -7.836 -5.961 -0.318 1.00 97.06 89 ASN A N 1
ATOM 714 C CA . ASN A 1 89 ? -8.698 -5.035 0.423 1.00 97.06 89 ASN A CA 1
ATOM 715 C C . ASN A 1 89 ? -10.089 -4.838 -0.188 1.00 97.06 89 ASN A C 1
ATOM 717 O O . ASN A 1 89 ? -10.998 -4.421 0.530 1.00 97.06 89 ASN A O 1
ATOM 721 N N . GLN A 1 90 ? -10.286 -5.120 -1.481 1.00 94.88 90 GLN A N 1
ATOM 722 C CA . GLN A 1 90 ? -11.534 -4.786 -2.181 1.00 94.88 90 GLN A CA 1
ATOM 723 C C . GLN A 1 90 ? -12.787 -5.420 -1.554 1.00 94.88 90 GLN A C 1
ATOM 725 O O . GLN A 1 90 ? -13.809 -4.746 -1.409 1.00 94.88 90 GLN A O 1
ATOM 730 N N . ASP A 1 91 ? -12.694 -6.666 -1.084 1.00 94.00 91 ASP A N 1
ATOM 731 C CA . ASP A 1 91 ? -13.814 -7.336 -0.418 1.00 94.00 91 ASP A CA 1
ATOM 732 C C . ASP A 1 91 ? -14.124 -6.719 0.952 1.00 94.00 91 ASP A C 1
ATOM 734 O O . ASP A 1 91 ? -15.293 -6.492 1.267 1.00 94.00 91 ASP A O 1
ATOM 738 N N . THR A 1 92 ? -13.102 -6.360 1.741 1.00 94.44 92 THR A N 1
ATOM 739 C CA . THR A 1 92 ? -13.297 -5.681 3.033 1.00 94.44 92 THR A CA 1
ATOM 740 C C . THR A 1 92 ? -13.931 -4.303 2.848 1.00 94.44 92 THR A C 1
ATOM 742 O O . THR A 1 92 ? -14.851 -3.951 3.589 1.00 94.44 92 THR A O 1
ATOM 745 N N . PHE A 1 93 ? -13.509 -3.530 1.840 1.00 90.94 93 PHE A N 1
ATOM 746 C CA . PHE A 1 93 ? -14.150 -2.253 1.506 1.00 90.94 93 PHE A CA 1
ATOM 747 C C . PHE A 1 93 ? -15.634 -2.439 1.191 1.00 90.94 93 PHE A C 1
ATOM 749 O O . PHE A 1 93 ? -16.476 -1.773 1.793 1.00 90.94 93 PHE A O 1
ATOM 756 N N . ARG A 1 94 ? -15.970 -3.386 0.307 1.00 90.06 94 ARG A N 1
ATOM 757 C CA . ARG A 1 94 ? -17.367 -3.672 -0.049 1.00 90.06 94 ARG A CA 1
ATOM 758 C C . ARG A 1 94 ? -18.188 -4.125 1.155 1.00 90.06 94 ARG A C 1
ATOM 760 O O . ARG A 1 94 ? -19.322 -3.680 1.312 1.00 90.06 94 ARG A O 1
ATOM 767 N N . ALA A 1 95 ? -17.625 -4.982 2.006 1.00 91.81 95 ALA A N 1
ATOM 768 C CA . ALA A 1 95 ? -18.307 -5.505 3.186 1.00 91.81 95 ALA A CA 1
ATOM 769 C C . ALA A 1 95 ? -18.557 -4.435 4.262 1.00 91.81 95 ALA A C 1
ATOM 771 O O . ALA A 1 95 ? -19.584 -4.477 4.934 1.00 91.81 95 ALA A O 1
ATOM 772 N N . THR A 1 96 ? -17.636 -3.481 4.434 1.00 88.75 96 THR A N 1
ATOM 773 C CA . THR A 1 96 ? -17.691 -2.498 5.533 1.00 88.75 96 THR A CA 1
ATOM 774 C C . THR A 1 96 ? -18.301 -1.152 5.142 1.00 88.75 96 THR A C 1
ATOM 776 O O . THR A 1 96 ? -18.868 -0.482 6.000 1.00 88.75 96 THR A O 1
ATOM 779 N N . GLN A 1 97 ? -18.212 -0.750 3.870 1.00 84.12 97 GLN A N 1
ATOM 780 C CA . GLN A 1 97 ? -18.680 0.556 3.379 1.00 84.12 97 GLN A CA 1
ATOM 781 C C . GLN A 1 97 ? -19.871 0.449 2.411 1.00 84.12 97 GLN A C 1
ATOM 783 O O . GLN A 1 97 ? -20.545 1.442 2.146 1.00 84.12 97 GLN A O 1
ATOM 788 N N . GLY A 1 98 ? -20.164 -0.753 1.905 1.00 84.31 98 GLY A N 1
ATOM 789 C CA . GLY A 1 98 ? -21.290 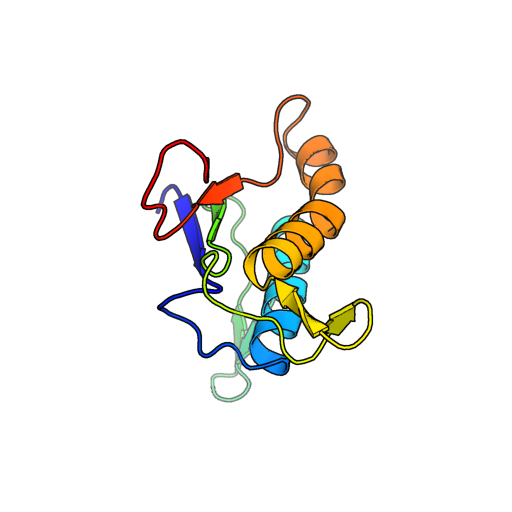-1.024 1.015 1.00 84.31 98 GLY A CA 1
ATOM 790 C C . GLY A 1 98 ? -20.935 -1.057 -0.474 1.00 84.31 98 GLY A C 1
ATOM 791 O O . GLY A 1 98 ? -19.790 -0.880 -0.896 1.00 84.31 98 GLY A O 1
ATOM 792 N N . ALA A 1 99 ? -21.952 -1.328 -1.296 1.00 81.12 99 ALA A N 1
ATOM 793 C CA . ALA A 1 99 ? -21.806 -1.407 -2.746 1.00 81.12 99 ALA A CA 1
ATOM 794 C C . ALA A 1 99 ? -21.386 -0.049 -3.339 1.00 81.12 99 ALA A C 1
ATOM 796 O O . ALA A 1 99 ? -21.928 0.990 -2.973 1.00 81.12 99 ALA A O 1
ATOM 797 N N . GLY A 1 100 ? -20.424 -0.067 -4.267 1.00 78.44 100 GLY A N 1
ATOM 798 C CA . GLY A 1 100 ? -19.867 1.140 -4.892 1.00 78.44 100 GLY A CA 1
ATOM 799 C C . GLY A 1 100 ? -18.644 1.723 -4.177 1.00 78.44 100 GLY A C 1
ATOM 800 O O . GLY A 1 100 ? -17.972 2.576 -4.750 1.00 78.44 100 GLY A O 1
ATOM 801 N N . TYR A 1 101 ? -18.309 1.234 -2.980 1.00 82.75 101 TYR A N 1
ATOM 802 C CA . TYR A 1 101 ? -17.033 1.531 -2.335 1.00 82.75 101 TYR A CA 1
ATOM 803 C C . TYR A 1 101 ? -15.972 0.510 -2.729 1.00 82.75 101 TYR A C 1
ATOM 805 O O . TYR A 1 101 ? -16.228 -0.693 -2.806 1.00 82.75 101 TYR A O 1
ATOM 813 N N . GLY A 1 102 ? -14.760 1.007 -2.947 1.00 86.25 102 GLY A N 1
ATOM 814 C CA . GLY A 1 102 ? -13.598 0.196 -3.255 1.00 86.25 102 GLY A CA 1
ATOM 815 C C . GLY A 1 102 ? -12.312 0.864 -2.781 1.00 86.25 102 GLY A C 1
ATOM 816 O O . GLY A 1 102 ? -12.352 1.965 -2.225 1.00 86.25 102 GLY A O 1
ATOM 817 N N . PRO A 1 103 ? -11.170 0.20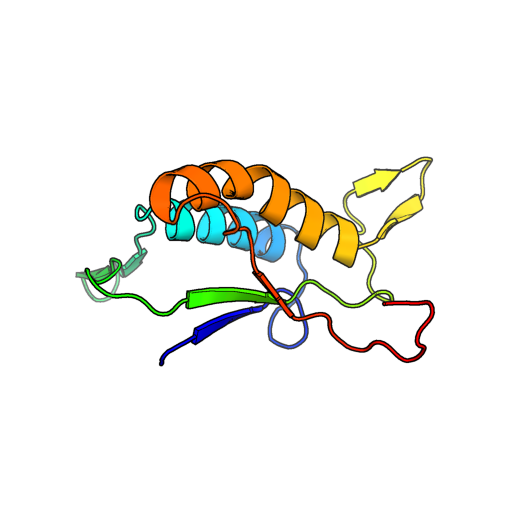0 -2.997 1.00 93.56 103 PRO A N 1
ATOM 818 C CA . PRO A 1 103 ? -9.864 0.778 -2.724 1.00 93.56 103 PRO A CA 1
ATOM 819 C C . PRO A 1 103 ? -9.682 2.073 -3.532 1.00 93.56 103 PRO A C 1
ATOM 821 O O . PRO A 1 103 ? -9.906 2.087 -4.743 1.00 93.56 103 PRO A O 1
ATOM 824 N N . PHE A 1 104 ? -9.295 3.164 -2.868 1.00 94.50 104 PHE A N 1
ATOM 825 C CA . PHE A 1 104 ? -9.071 4.464 -3.508 1.00 94.50 104 PHE A CA 1
ATOM 826 C C . PHE A 1 104 ? -7.592 4.671 -3.843 1.00 94.50 104 PHE A C 1
ATOM 828 O O . PHE A 1 104 ? -6.719 4.306 -3.052 1.00 94.50 104 PHE A O 1
ATOM 835 N N . PHE A 1 105 ? -7.315 5.318 -4.979 1.00 97.25 105 PHE A N 1
ATOM 836 C CA . PHE A 1 105 ? -5.957 5.523 -5.484 1.00 97.25 105 PHE A CA 1
ATOM 837 C C . PHE A 1 105 ? -5.671 6.983 -5.839 1.00 97.25 105 PHE A C 1
ATOM 839 O O . PHE A 1 105 ? -6.551 7.701 -6.313 1.00 97.25 105 PHE A O 1
ATOM 846 N N . TYR A 1 106 ? -4.421 7.400 -5.642 1.00 97.44 106 TYR A N 1
ATOM 847 C CA . TYR A 1 106 ? -3.870 8.649 -6.166 1.00 97.44 106 TYR A CA 1
ATOM 848 C C . TYR A 1 106 ? -2.828 8.313 -7.232 1.00 97.44 106 TYR A C 1
ATOM 850 O O . TYR A 1 106 ? -1.765 7.808 -6.890 1.00 97.44 106 TYR A O 1
ATOM 858 N N . LEU A 1 107 ? -3.114 8.570 -8.509 1.00 98.00 107 LEU A N 1
ATOM 859 C CA . LEU A 1 107 ? -2.224 8.195 -9.614 1.00 98.00 107 LEU A CA 1
ATOM 860 C C . LEU A 1 107 ? -1.159 9.286 -9.840 1.00 98.00 107 LEU A C 1
ATOM 862 O O . LEU A 1 107 ? -1.526 10.417 -10.173 1.00 98.00 107 LEU A O 1
ATOM 866 N N . PRO A 1 108 ? 0.141 9.008 -9.625 1.00 97.94 108 PRO A N 1
ATOM 867 C CA . PRO A 1 108 ? 1.177 10.030 -9.727 1.00 97.94 108 PRO A CA 1
ATOM 868 C C . PRO A 1 108 ? 1.753 10.151 -11.142 1.00 97.94 108 PRO A C 1
ATOM 870 O O . PRO A 1 108 ? 1.806 9.178 -11.891 1.00 97.94 108 PRO A O 1
ATOM 873 N N . LYS A 1 109 ? 2.280 11.346 -11.447 1.00 97.81 109 LYS A N 1
ATOM 874 C CA . LYS A 1 109 ? 3.233 11.602 -12.544 1.00 97.81 109 LYS A CA 1
ATOM 875 C C . LYS A 1 109 ? 2.781 11.108 -13.934 1.00 97.81 109 LYS A C 1
ATOM 877 O O . LYS A 1 109 ? 3.612 10.684 -14.724 1.00 97.81 109 LYS A O 1
ATOM 882 N N . MET A 1 110 ? 1.480 11.165 -14.226 1.00 97.56 110 MET A N 1
ATOM 883 C CA . MET A 1 110 ? 0.975 10.957 -15.588 1.00 97.56 110 MET A CA 1
ATOM 884 C C . MET A 1 110 ? 1.342 12.155 -16.466 1.00 97.56 110 MET A C 1
ATOM 886 O O . MET A 1 110 ? 1.166 13.301 -16.047 1.00 97.56 110 MET A O 1
ATOM 890 N N . GLU A 1 111 ? 1.792 11.895 -17.688 1.00 97.88 111 GLU A N 1
ATOM 891 C CA . GLU A 1 111 ? 2.216 12.933 -18.639 1.00 97.88 111 GLU A CA 1
ATOM 892 C C . GLU A 1 111 ? 1.313 13.004 -19.876 1.00 97.88 111 GLU A C 1
ATOM 894 O O . GLU A 1 111 ? 1.328 13.991 -20.616 1.00 97.88 111 GLU A O 1
ATOM 899 N N . HIS A 1 112 ? 0.475 11.987 -20.089 1.00 97.50 112 HIS A N 1
ATOM 900 C CA . HIS A 1 112 ? -0.419 11.919 -21.237 1.00 97.50 112 HIS A CA 1
ATOM 901 C C . HIS A 1 112 ? -1.755 11.255 -20.890 1.00 97.50 112 HIS A C 1
ATOM 903 O O . HIS A 1 112 ? -1.819 10.304 -20.120 1.00 97.50 112 HIS A O 1
ATOM 909 N N . SER A 1 113 ? -2.837 11.659 -21.560 1.00 97.00 113 SER A N 1
ATOM 910 C CA . SER A 1 113 ? -4.179 11.068 -21.385 1.00 97.00 113 SER A CA 1
ATOM 911 C C . SER A 1 113 ? -4.293 9.586 -21.761 1.00 97.00 113 SER A C 1
ATOM 913 O O . SER A 1 113 ? -5.334 8.986 -21.542 1.00 97.00 113 SER A O 1
ATOM 915 N N . ARG A 1 114 ? -3.249 9.002 -22.359 1.00 97.31 114 ARG A N 1
ATOM 916 C CA . ARG A 1 114 ? -3.193 7.573 -22.717 1.00 97.31 114 ARG A CA 1
ATOM 917 C C . ARG A 1 114 ? -2.670 6.710 -21.568 1.00 97.31 114 ARG A C 1
ATOM 919 O O . ARG A 1 114 ? -2.735 5.494 -21.663 1.00 97.31 114 ARG A O 1
ATOM 926 N N . GLU A 1 115 ? -2.121 7.341 -20.535 1.00 95.62 115 GLU A N 1
ATOM 927 C CA . GLU A 1 115 ? -1.639 6.691 -19.314 1.00 95.62 115 GLU A CA 1
ATOM 928 C C . GLU A 1 115 ? -2.719 6.632 -18.220 1.00 95.62 115 GLU A C 1
ATOM 930 O O . GLU A 1 115 ? -2.487 6.000 -17.188 1.00 95.62 115 GLU A O 1
ATOM 935 N N . ALA A 1 116 ? -3.855 7.309 -18.444 1.00 91.38 116 ALA A N 1
ATOM 936 C CA . ALA A 1 116 ? -5.023 7.387 -17.566 1.00 91.38 116 ALA A CA 1
ATOM 937 C C . ALA A 1 116 ? -6.071 6.332 -17.939 1.00 91.38 116 ALA A C 1
ATOM 939 O O . ALA A 1 116 ? -6.680 5.772 -17.001 1.00 91.38 116 ALA A O 1
#

pLDDT: mean 96.05, std 4.09, range [78.44, 98.75]

Foldseek 3Di:
DQADEAECEDVDDNDPCRLVVSLVQLLCVLVQNHKDQDPVVRDIDGDDPDDHHYAYEWYAQPDFQQVDDDVRDTHRRRCVSCVSNQVSRQVSQCVPVHPPGGHHYDHPDDDDPVSD

Sequence (116 aa):
AKVFMADFEDALSPTWENLMRGQVNLKDAVNGTITFQDKARNRVYKLNEKIAVLFVRPRGWHLPEAHILIDGEPATGCLVDFGLYFYHNQDTFRATQGAGYGPFFYLPKMEHSREA

Radius of gyration: 15.64 Å; Cα contacts (8 Å, |Δi|>4): 152; chains: 1; bounding box: 35×28×49 Å